Protein AF-A0A0F7S0I3-F1 (afdb_monomer_lite)

Radius of gyration: 19.39 Å; chains: 1; bounding box: 48×58×45 Å

Foldseek 3Di:
DDPVLVVVCVVPVDLVSVVVVLVVVLVCCCVPPPQNLQSVLSVVLNVVLVVVVQFDPPSLSSVLVCVLCVPDPPNHDSVSSNDDDPPSVCVRPPPPGTPDPDPPPPPPDDDDDDD

Secondary structure (DSSP, 8-state):
--HHHHHHHHH--SHHHHHHHHHHHHHHHHHH-S-HHHHHHHHHHHHHHHHHHHHS-HHHHHHHHHHHHHHHTTT--HHHHHS--HHHHHHHHTT--PPP---------------

Structure (mmCIF, N/CA/C/O backbone):
data_AF-A0A0F7S0I3-F1
#
_entry.id   AF-A0A0F7S0I3-F1
#
loop_
_atom_site.group_PDB
_atom_site.id
_atom_site.type_symbol
_atom_site.label_atom_id
_atom_site.label_alt_id
_atom_site.label_comp_id
_atom_site.label_asym_id
_atom_site.label_entity_id
_atom_site.label_seq_id
_atom_site.pdbx_PDB_ins_code
_atom_site.Cartn_x
_atom_site.Cartn_y
_atom_site.Cartn_z
_atom_site.occupancy
_atom_site.B_iso_or_equiv
_atom_site.auth_seq_id
_atom_site.auth_comp_id
_atom_site.auth_asym_id
_atom_site.auth_atom_id
_atom_site.pdbx_PDB_model_num
ATOM 1 N N . MET A 1 1 ? -7.786 -9.177 14.549 1.00 57.84 1 MET A N 1
ATOM 2 C CA . MET A 1 1 ? -6.491 -8.853 13.917 1.00 57.84 1 MET A CA 1
ATOM 3 C C . MET A 1 1 ? -5.613 -10.091 13.904 1.00 57.84 1 MET A C 1
ATOM 5 O O . MET A 1 1 ? -5.482 -10.731 14.942 1.00 57.84 1 MET A O 1
ATOM 9 N N . SER A 1 2 ? -5.059 -10.448 12.743 1.00 71.62 2 SER A N 1
ATOM 10 C CA . SER A 1 2 ? -4.074 -11.535 12.630 1.00 71.62 2 SER A CA 1
ATOM 11 C C . SER A 1 2 ? -2.770 -11.161 13.354 1.00 71.62 2 SER A C 1
ATOM 13 O O . SER A 1 2 ? -2.446 -9.977 13.475 1.00 71.62 2 SER A O 1
ATOM 15 N N . SER A 1 3 ? -2.004 -12.146 13.830 1.00 70.06 3 SER A N 1
ATOM 16 C CA . SER A 1 3 ? -0.735 -11.931 14.549 1.00 70.06 3 SER A CA 1
ATOM 17 C C . SER A 1 3 ? 0.305 -11.169 13.715 1.00 70.06 3 SER A C 1
ATOM 19 O O . SER A 1 3 ? 1.052 -10.353 14.256 1.00 70.06 3 SER A O 1
ATOM 21 N N . SER A 1 4 ? 0.305 -11.371 12.397 1.00 71.88 4 SER A N 1
ATOM 22 C CA . SER A 1 4 ? 1.140 -10.656 11.425 1.00 71.88 4 SER A CA 1
ATOM 23 C C . SER A 1 4 ? 0.785 -9.169 11.316 1.00 71.88 4 SER A C 1
ATOM 25 O O . SER A 1 4 ? 1.676 -8.322 11.302 1.00 71.88 4 SER A O 1
ATOM 27 N N . ASN A 1 5 ? -0.506 -8.830 11.320 1.00 81.00 5 ASN A N 1
ATOM 28 C CA . ASN A 1 5 ? -0.971 -7.441 11.234 1.00 81.00 5 ASN A CA 1
ATOM 29 C C . ASN A 1 5 ? -0.597 -6.661 12.498 1.00 81.00 5 ASN A C 1
ATOM 31 O O . ASN A 1 5 ? -0.179 -5.510 12.425 1.00 81.00 5 ASN A O 1
ATOM 35 N N . TRP A 1 6 ? -0.666 -7.319 13.659 1.00 80.25 6 TRP A N 1
ATOM 36 C CA . TRP A 1 6 ? -0.208 -6.749 14.924 1.00 80.25 6 TRP A CA 1
ATOM 37 C C . TRP A 1 6 ? 1.301 -6.465 14.927 1.00 80.25 6 TRP A C 1
ATOM 39 O O . TRP A 1 6 ? 1.737 -5.403 15.371 1.00 80.25 6 TRP A O 1
ATOM 49 N N . GLN A 1 7 ? 2.112 -7.393 14.414 1.00 85.88 7 GLN A N 1
ATOM 50 C CA . GLN A 1 7 ? 3.558 -7.189 14.291 1.00 85.88 7 GLN A CA 1
ATOM 51 C C . GLN A 1 7 ? 3.891 -6.044 13.329 1.00 85.88 7 GLN A C 1
ATOM 53 O O . GLN A 1 7 ? 4.748 -5.219 13.648 1.00 85.88 7 GLN A O 1
ATOM 58 N N . PHE A 1 8 ? 3.185 -5.955 12.198 1.00 85.12 8 PHE A N 1
ATOM 59 C CA . PHE A 1 8 ? 3.338 -4.844 11.263 1.00 85.12 8 PHE A CA 1
ATOM 60 C C . PHE A 1 8 ? 2.949 -3.514 11.909 1.00 85.12 8 PHE A C 1
ATOM 62 O O . PHE A 1 8 ? 3.732 -2.574 11.862 1.00 85.12 8 PHE A O 1
ATOM 69 N N . LEU A 1 9 ? 1.797 -3.444 12.584 1.00 87.25 9 LEU A N 1
ATOM 70 C CA . LEU A 1 9 ? 1.354 -2.245 13.299 1.00 87.25 9 LEU A CA 1
ATOM 71 C C . LEU A 1 9 ? 2.375 -1.801 14.354 1.00 87.25 9 LEU A C 1
ATOM 73 O O . LEU A 1 9 ? 2.617 -0.611 14.525 1.00 87.25 9 LEU A O 1
ATOM 77 N N . LYS A 1 10 ? 3.015 -2.750 15.043 1.00 89.56 10 LYS A N 1
ATOM 78 C CA . LYS A 1 10 ? 4.073 -2.449 16.014 1.00 89.56 10 LYS A CA 1
ATOM 79 C C . LYS A 1 10 ? 5.327 -1.866 15.351 1.00 89.56 10 LYS A C 1
ATOM 81 O O . LYS A 1 10 ? 5.956 -0.984 15.928 1.00 89.56 10 LYS A O 1
ATOM 86 N N . ALA A 1 11 ? 5.702 -2.364 14.175 1.00 90.38 11 ALA A N 1
ATOM 87 C CA . ALA A 1 11 ? 6.856 -1.876 13.418 1.00 90.38 11 ALA A CA 1
ATOM 88 C C . ALA A 1 11 ? 6.569 -0.555 12.681 1.00 90.38 11 ALA A C 1
ATOM 90 O O . ALA A 1 11 ? 7.461 0.273 12.515 1.00 90.38 11 ALA A O 1
ATOM 91 N N . VAL A 1 12 ? 5.317 -0.350 12.269 1.00 92.75 12 VAL A N 1
ATOM 92 C CA . VAL A 1 12 ? 4.837 0.798 11.498 1.00 92.75 12 VAL A CA 1
ATOM 93 C C . VAL A 1 12 ? 3.652 1.439 12.240 1.00 92.75 12 VAL A C 1
ATOM 95 O O . VAL A 1 12 ? 2.506 1.360 11.793 1.00 92.75 12 VAL A O 1
ATOM 98 N N . PRO A 1 13 ? 3.897 2.071 13.403 1.00 92.44 13 PRO A N 1
ATOM 99 C CA . PRO A 1 13 ? 2.832 2.562 14.280 1.00 92.44 13 PRO A CA 1
ATOM 100 C C . PRO A 1 13 ? 2.156 3.840 13.779 1.00 92.44 13 PRO A C 1
ATOM 102 O O . PRO A 1 13 ? 1.173 4.280 14.370 1.00 92.44 13 PRO A O 1
ATOM 105 N N . SER A 1 14 ? 2.670 4.457 12.713 1.00 94.06 14 SER A N 1
ATOM 106 C CA . SER A 1 14 ? 2.092 5.666 12.140 1.00 94.06 14 SER A CA 1
ATOM 107 C C . SER A 1 14 ? 2.244 5.710 10.626 1.00 94.06 14 SER A C 1
ATOM 109 O O . SER A 1 14 ? 3.179 5.143 10.052 1.00 94.06 14 SER A O 1
ATOM 111 N N . PHE A 1 15 ? 1.356 6.478 9.995 1.00 94.12 15 PHE A N 1
ATOM 112 C CA . PHE A 1 15 ? 1.434 6.775 8.571 1.00 94.12 15 PHE A CA 1
ATOM 113 C C . PHE A 1 15 ? 2.771 7.408 8.175 1.00 94.12 15 PHE A C 1
ATOM 115 O O . PHE A 1 15 ? 3.309 7.062 7.137 1.00 94.12 15 PHE A O 1
ATOM 122 N N . ASN A 1 16 ? 3.374 8.252 9.020 1.00 95.56 16 ASN A N 1
ATOM 123 C CA . ASN A 1 16 ? 4.675 8.854 8.712 1.00 95.56 16 ASN A CA 1
ATOM 124 C C . ASN A 1 16 ? 5.784 7.800 8.527 1.00 95.56 16 ASN A C 1
ATOM 126 O O . ASN A 1 16 ? 6.562 7.878 7.577 1.00 95.56 16 ASN A O 1
ATOM 130 N N . ILE A 1 17 ? 5.824 6.781 9.394 1.00 95.12 17 ILE A N 1
ATOM 131 C CA . ILE A 1 17 ? 6.792 5.683 9.269 1.00 95.12 17 ILE A CA 1
ATOM 132 C C . ILE A 1 17 ? 6.493 4.864 8.012 1.00 95.12 17 ILE A C 1
ATOM 134 O O . ILE A 1 17 ? 7.417 4.526 7.271 1.00 95.12 17 ILE A O 1
ATOM 138 N N . PHE A 1 18 ? 5.214 4.604 7.727 1.00 95.94 18 PHE A N 1
ATOM 139 C CA . PHE A 1 18 ? 4.810 3.966 6.476 1.00 95.94 18 PHE A CA 1
ATOM 140 C C . PHE A 1 18 ? 5.279 4.765 5.255 1.00 95.94 18 PHE A C 1
ATOM 142 O O . PHE A 1 18 ? 5.879 4.179 4.362 1.00 95.94 18 PHE A O 1
ATOM 149 N N . SER A 1 19 ? 5.089 6.086 5.226 1.00 96.50 19 SER A N 1
ATOM 150 C CA . SER A 1 19 ? 5.509 6.952 4.120 1.00 96.50 19 SER A CA 1
ATOM 151 C C . SER A 1 19 ? 7.006 6.869 3.851 1.00 96.50 19 SER A C 1
ATOM 153 O O . SER A 1 19 ? 7.414 6.780 2.692 1.00 96.50 19 SER A O 1
ATOM 155 N N . HIS A 1 20 ? 7.837 6.853 4.897 1.00 96.25 20 HIS A N 1
ATOM 156 C CA . HIS A 1 20 ? 9.281 6.686 4.731 1.00 96.25 20 HIS A CA 1
ATOM 157 C C . HIS A 1 20 ? 9.630 5.323 4.126 1.00 96.25 20 HIS A C 1
ATOM 159 O O . HIS A 1 20 ? 10.361 5.259 3.137 1.00 96.25 20 HIS A O 1
ATOM 165 N N . LEU A 1 21 ? 9.069 4.237 4.667 1.00 95.25 21 LEU A N 1
ATOM 166 C CA . LEU A 1 21 ? 9.306 2.885 4.154 1.00 95.25 21 LEU A CA 1
ATOM 167 C C . LEU A 1 21 ? 8.805 2.725 2.715 1.00 95.25 21 LEU A C 1
ATOM 169 O O . LEU A 1 21 ? 9.500 2.159 1.872 1.00 95.25 21 LEU A O 1
ATOM 173 N N . TRP A 1 22 ? 7.630 3.274 2.419 1.00 95.75 22 TRP A N 1
ATOM 174 C CA . TRP A 1 22 ? 7.033 3.236 1.094 1.00 95.75 22 TRP A CA 1
ATOM 175 C C . TRP A 1 22 ? 7.859 4.018 0.077 1.00 95.75 22 TRP A C 1
ATOM 177 O O . TRP A 1 22 ? 8.063 3.548 -1.035 1.00 95.75 22 TRP A O 1
ATOM 187 N N . THR A 1 23 ? 8.400 5.175 0.463 1.00 95.50 23 THR A N 1
ATOM 188 C CA . THR A 1 23 ? 9.276 5.974 -0.406 1.00 95.50 23 THR A CA 1
ATOM 189 C C . THR A 1 23 ? 10.556 5.216 -0.751 1.00 95.50 23 THR A C 1
ATOM 191 O O . THR A 1 23 ? 10.978 5.217 -1.909 1.00 95.50 23 THR A O 1
ATOM 194 N N . ILE A 1 24 ? 11.157 4.526 0.225 1.00 95.31 24 ILE A N 1
ATOM 195 C CA . ILE A 1 24 ? 12.336 3.679 -0.008 1.00 95.31 24 ILE A CA 1
ATOM 196 C C . ILE A 1 24 ? 11.980 2.549 -0.977 1.00 95.31 24 ILE A C 1
ATOM 198 O O . ILE A 1 24 ? 12.681 2.351 -1.968 1.00 95.31 24 ILE A O 1
ATOM 202 N N . TYR A 1 25 ? 10.871 1.846 -0.730 1.00 93.06 25 TYR A N 1
ATOM 203 C CA . TYR A 1 25 ? 10.396 0.773 -1.603 1.00 93.06 25 TYR A CA 1
ATOM 204 C C . TYR A 1 25 ? 10.132 1.263 -3.033 1.00 93.06 25 TYR A C 1
ATOM 206 O O . TYR A 1 25 ? 10.633 0.676 -3.988 1.00 93.06 25 TYR A O 1
ATOM 214 N N . LEU A 1 26 ? 9.419 2.381 -3.183 1.00 93.06 26 LEU A N 1
ATOM 215 C CA . LEU A 1 26 ? 9.129 3.001 -4.473 1.00 93.06 26 LEU A CA 1
ATOM 216 C C . LEU A 1 26 ? 10.418 3.368 -5.208 1.00 93.06 26 LEU A C 1
ATOM 218 O O . LEU A 1 26 ? 10.545 3.053 -6.386 1.00 93.06 26 LEU A O 1
ATOM 222 N N . THR A 1 27 ? 11.386 3.979 -4.521 1.00 93.44 27 THR A N 1
ATOM 223 C CA . THR A 1 27 ? 12.677 4.358 -5.116 1.00 93.44 27 THR A CA 1
ATOM 224 C C . THR A 1 27 ? 13.449 3.129 -5.597 1.00 93.44 27 THR A C 1
ATOM 226 O O . THR A 1 27 ? 13.959 3.134 -6.715 1.00 93.44 27 THR A O 1
ATOM 229 N N . LEU A 1 28 ? 13.481 2.055 -4.798 1.00 92.00 28 LEU A N 1
ATOM 230 C CA . LEU A 1 28 ? 14.102 0.785 -5.188 1.00 92.00 28 LEU A CA 1
ATOM 231 C C . LEU A 1 28 ? 13.416 0.175 -6.415 1.00 92.00 28 LEU A C 1
ATOM 233 O O . LEU A 1 28 ? 14.090 -0.280 -7.339 1.00 92.00 28 LEU A O 1
ATOM 237 N N . CYS A 1 29 ? 12.082 0.176 -6.454 1.00 89.25 29 CYS A N 1
ATOM 238 C CA . CYS A 1 29 ? 11.334 -0.307 -7.611 1.00 89.25 29 CYS A CA 1
ATOM 239 C C . CYS A 1 29 ? 11.584 0.559 -8.849 1.00 89.25 29 CYS A C 1
ATOM 241 O O . CYS A 1 29 ? 11.812 0.011 -9.921 1.00 89.25 29 CYS A O 1
ATOM 243 N N . ALA A 1 30 ? 11.607 1.883 -8.707 1.00 88.75 30 ALA A N 1
ATOM 244 C CA . ALA A 1 30 ? 11.860 2.811 -9.805 1.00 88.75 30 ALA A CA 1
ATOM 245 C C . ALA A 1 30 ? 13.278 2.673 -10.381 1.00 88.75 30 ALA A C 1
ATOM 247 O O . ALA A 1 30 ? 13.466 2.843 -11.580 1.00 88.75 30 ALA A O 1
ATOM 248 N N . SER A 1 31 ? 14.273 2.350 -9.549 1.00 89.25 31 SER A N 1
ATOM 249 C CA . SER A 1 31 ? 15.653 2.162 -10.009 1.00 89.25 31 SER A CA 1
ATOM 250 C C . SER A 1 31 ? 15.924 0.777 -10.597 1.00 89.25 31 SER A C 1
ATOM 252 O O . SER A 1 31 ? 16.884 0.616 -11.344 1.00 89.25 31 SER A O 1
ATOM 254 N N . SER A 1 32 ? 15.134 -0.230 -10.218 1.00 86.56 32 SER A N 1
ATOM 255 C CA . SER A 1 32 ? 15.420 -1.639 -10.536 1.00 86.56 32 SER A CA 1
ATOM 256 C C . SER A 1 32 ? 14.469 -2.234 -11.574 1.00 86.56 32 SER A C 1
ATOM 258 O O . SER A 1 32 ? 14.802 -3.238 -12.200 1.00 86.56 32 SER A O 1
ATOM 260 N N . SER A 1 33 ? 13.280 -1.652 -11.742 1.00 85.25 33 SER A N 1
ATOM 261 C CA . SER A 1 33 ? 12.267 -2.137 -12.675 1.00 85.25 33 SER A CA 1
ATOM 262 C C . SER A 1 33 ? 12.394 -1.441 -14.032 1.00 85.25 33 SER A C 1
ATOM 264 O O . SER A 1 33 ? 12.474 -0.214 -14.072 1.00 85.25 33 SER A O 1
ATOM 266 N N . PRO A 1 34 ? 12.337 -2.179 -15.154 1.00 84.88 34 PRO A N 1
ATOM 267 C CA . PRO A 1 34 ? 12.196 -1.577 -16.479 1.00 84.88 34 PRO A CA 1
ATOM 268 C C . PRO A 1 34 ? 10.772 -1.047 -16.740 1.00 84.88 34 PRO A C 1
ATOM 270 O O . PRO A 1 34 ? 10.545 -0.353 -17.728 1.00 84.88 34 PRO A O 1
ATOM 273 N N . ASP A 1 35 ? 9.808 -1.390 -15.880 1.00 87.38 35 ASP A N 1
ATOM 274 C CA . ASP A 1 35 ? 8.419 -0.940 -15.967 1.00 87.38 35 ASP A CA 1
ATOM 275 C C . ASP A 1 35 ? 8.258 0.435 -15.297 1.00 87.38 35 ASP A C 1
ATOM 277 O O . ASP A 1 35 ? 8.157 0.540 -14.071 1.00 87.38 35 ASP A O 1
ATOM 281 N N . TYR A 1 36 ? 8.233 1.494 -16.111 1.00 82.94 36 TYR A N 1
ATOM 282 C CA . TYR A 1 36 ? 8.035 2.871 -15.647 1.00 82.94 36 TYR A CA 1
ATOM 283 C C . TYR A 1 36 ? 6.648 3.108 -15.032 1.00 82.94 36 TYR A C 1
ATOM 285 O O . TYR A 1 36 ? 6.508 3.948 -14.137 1.00 82.94 36 TYR A O 1
ATOM 293 N N . ASP A 1 37 ? 5.634 2.347 -15.450 1.00 90.88 37 ASP A N 1
ATOM 294 C CA . ASP A 1 37 ? 4.275 2.484 -14.927 1.00 90.88 37 ASP A CA 1
ATOM 295 C C . 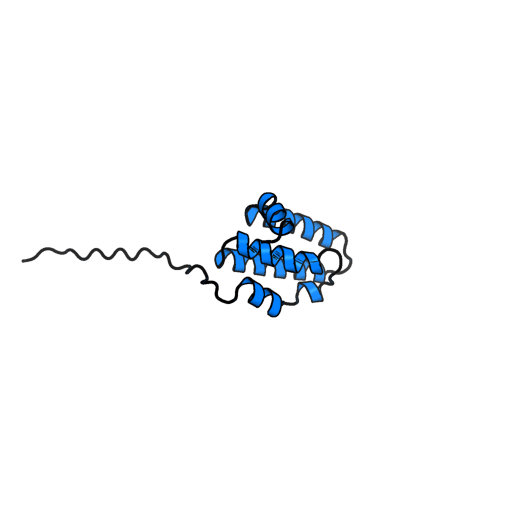ASP A 1 37 ? 4.158 1.914 -13.510 1.00 90.88 37 ASP A C 1
ATOM 297 O O . ASP A 1 37 ? 3.251 2.291 -12.757 1.00 90.88 37 ASP A O 1
A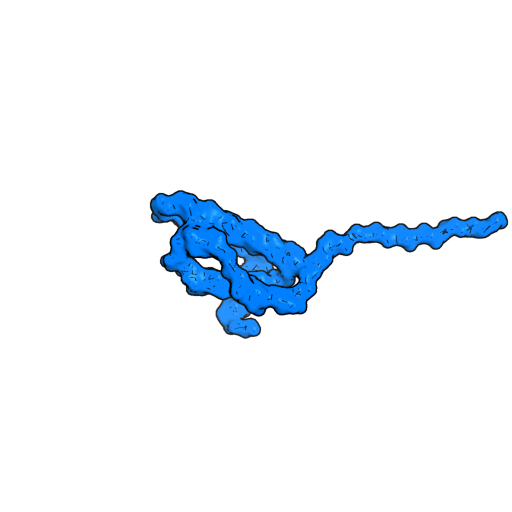TOM 301 N N . LEU A 1 38 ? 5.097 1.054 -13.097 1.00 89.31 38 LEU A N 1
ATOM 302 C CA . LEU A 1 38 ? 5.130 0.491 -11.751 1.00 89.31 38 LEU A CA 1
ATOM 303 C C . LEU A 1 38 ? 5.312 1.587 -10.700 1.00 89.31 38 LEU A C 1
ATOM 305 O O . LEU A 1 38 ? 4.551 1.640 -9.736 1.00 89.31 38 LEU A O 1
ATOM 309 N N . ALA A 1 39 ? 6.270 2.497 -10.895 1.00 90.25 39 ALA A N 1
ATOM 310 C CA . ALA A 1 39 ? 6.521 3.585 -9.951 1.00 90.25 39 ALA A CA 1
ATOM 311 C C . ALA A 1 39 ? 5.301 4.513 -9.817 1.00 90.25 39 ALA A C 1
ATOM 313 O O . ALA A 1 39 ? 4.913 4.886 -8.707 1.00 90.25 39 ALA A O 1
ATOM 314 N N . VAL A 1 40 ? 4.647 4.827 -10.940 1.00 92.12 40 VAL A N 1
ATOM 315 C CA . VAL A 1 40 ? 3.416 5.631 -10.966 1.00 92.12 40 VAL A CA 1
ATOM 316 C C . VAL A 1 40 ? 2.286 4.921 -10.220 1.00 92.12 40 VAL A C 1
ATOM 318 O O . VAL A 1 40 ? 1.581 5.536 -9.418 1.00 92.12 40 VAL A O 1
ATOM 321 N N . SER A 1 41 ? 2.123 3.620 -10.446 1.00 92.81 41 SER A N 1
ATOM 322 C CA . SER A 1 41 ? 1.063 2.816 -9.832 1.00 92.81 41 SER A CA 1
ATOM 323 C C . SER A 1 41 ? 1.265 2.650 -8.323 1.00 92.81 41 SER A C 1
ATOM 325 O O . SER A 1 41 ? 0.315 2.800 -7.555 1.00 92.81 41 SER A O 1
ATOM 327 N N . LEU A 1 42 ? 2.508 2.463 -7.872 1.00 93.19 42 LEU A N 1
ATOM 328 C CA . LEU A 1 42 ? 2.871 2.481 -6.450 1.00 93.19 42 LEU A CA 1
ATOM 329 C C . LEU A 1 42 ? 2.610 3.850 -5.804 1.00 93.19 42 LEU A C 1
ATOM 331 O O . LEU A 1 42 ? 2.167 3.920 -4.655 1.00 93.19 42 LEU A O 1
ATOM 335 N N . GLY A 1 43 ? 2.846 4.941 -6.537 1.00 93.75 43 GLY A N 1
ATOM 336 C CA . GLY A 1 43 ? 2.503 6.294 -6.099 1.00 93.75 43 GLY A CA 1
ATOM 337 C C . GLY A 1 43 ? 0.992 6.499 -5.946 1.00 93.75 43 GLY A C 1
ATOM 338 O O . GLY A 1 43 ? 0.540 7.071 -4.957 1.00 93.75 43 GLY A O 1
ATOM 339 N N . ARG A 1 44 ? 0.186 5.977 -6.878 1.00 93.38 44 ARG A N 1
ATOM 340 C CA . ARG A 1 44 ? -1.284 6.012 -6.778 1.00 93.38 44 ARG A CA 1
ATOM 341 C C . ARG A 1 44 ? -1.793 5.244 -5.564 1.00 93.38 44 ARG A C 1
ATOM 343 O O . ARG A 1 44 ? -2.645 5.757 -4.843 1.00 93.38 44 ARG A O 1
ATOM 350 N N . PHE A 1 45 ? -1.243 4.058 -5.308 1.00 93.81 45 PHE A N 1
ATOM 351 C CA . PHE A 1 45 ? -1.577 3.297 -4.109 1.00 93.81 45 PHE A CA 1
ATOM 352 C C . PHE A 1 45 ? -1.235 4.076 -2.830 1.00 93.81 45 PHE A C 1
ATOM 354 O O . PHE A 1 45 ? -2.065 4.168 -1.931 1.00 93.81 45 PHE A O 1
ATOM 361 N N . TYR A 1 46 ? -0.067 4.722 -2.771 1.00 95.19 46 TYR A N 1
ATOM 362 C CA . TYR A 1 46 ? 0.298 5.579 -1.639 1.00 95.19 46 TYR A CA 1
ATOM 363 C C . TYR A 1 46 ? -0.706 6.709 -1.392 1.00 95.19 46 TYR A C 1
ATOM 365 O O . TYR A 1 46 ? -1.136 6.909 -0.258 1.00 95.19 46 TYR A O 1
ATOM 373 N N . LEU A 1 47 ? -1.105 7.429 -2.445 1.00 95.00 47 LEU A N 1
ATOM 374 C CA . LEU A 1 47 ? -2.095 8.505 -2.335 1.00 95.00 47 LEU A CA 1
ATOM 375 C C . LEU A 1 47 ? -3.441 7.985 -1.826 1.00 95.00 47 LEU A C 1
ATOM 377 O O . LEU A 1 47 ? -4.094 8.643 -1.019 1.00 95.00 47 LEU A O 1
ATOM 381 N N . HIS A 1 48 ? -3.834 6.789 -2.255 1.00 93.81 48 HIS A N 1
ATOM 382 C CA . HIS A 1 48 ? -5.034 6.141 -1.750 1.00 93.81 48 HIS A CA 1
ATOM 383 C C . HIS A 1 48 ? -4.932 5.826 -0.247 1.00 93.81 48 HIS A C 1
ATOM 385 O O . HIS A 1 48 ? -5.857 6.139 0.501 1.00 93.81 48 HIS A O 1
ATOM 391 N N . ILE A 1 49 ? -3.799 5.295 0.225 1.00 94.44 49 ILE A N 1
ATOM 392 C CA . ILE A 1 49 ? -3.565 5.071 1.661 1.00 94.44 49 ILE A CA 1
ATOM 393 C C . ILE A 1 49 ? -3.559 6.386 2.450 1.00 94.44 49 ILE A C 1
ATOM 395 O O . ILE A 1 49 ? -4.114 6.433 3.546 1.00 94.44 49 ILE A O 1
ATOM 399 N N . ALA A 1 50 ? -2.974 7.453 1.898 1.00 94.62 50 ALA A N 1
ATOM 400 C CA . ALA A 1 50 ? -2.983 8.774 2.522 1.00 94.62 50 ALA A CA 1
ATOM 401 C C . ALA A 1 50 ? -4.419 9.273 2.745 1.00 94.62 50 ALA A C 1
ATOM 403 O O . ALA A 1 50 ? -4.761 9.676 3.853 1.00 94.62 50 ALA A O 1
ATOM 404 N N . ALA A 1 51 ? -5.277 9.148 1.728 1.00 93.31 51 ALA A N 1
ATOM 405 C CA . ALA A 1 51 ? -6.689 9.500 1.841 1.00 93.31 51 ALA A CA 1
ATOM 406 C C . ALA A 1 51 ? -7.425 8.634 2.879 1.00 93.31 51 ALA A C 1
ATOM 408 O O . ALA A 1 51 ? -8.202 9.149 3.678 1.00 93.31 51 ALA A O 1
ATOM 409 N N . LEU A 1 52 ? -7.166 7.322 2.917 1.00 92.19 52 LEU A N 1
ATOM 410 C CA . LEU A 1 52 ? -7.784 6.436 3.908 1.00 92.19 52 LEU A CA 1
ATOM 411 C C . LEU A 1 52 ? -7.357 6.763 5.342 1.00 92.19 52 LEU A C 1
ATOM 413 O O . LEU A 1 52 ? -8.185 6.694 6.243 1.00 92.19 52 LEU A O 1
ATOM 417 N N . GLN A 1 53 ? -6.100 7.146 5.561 1.00 93.06 53 GLN A N 1
ATOM 418 C CA . GLN A 1 53 ? -5.596 7.523 6.883 1.00 93.06 53 GLN A CA 1
ATOM 419 C C . GLN A 1 53 ? -6.245 8.795 7.441 1.00 93.06 53 GLN A C 1
ATOM 421 O O . GLN A 1 53 ? -6.333 8.959 8.657 1.00 93.06 53 GLN A O 1
ATOM 426 N N . GLU A 1 54 ? -6.701 9.705 6.584 1.00 92.31 54 GLU A N 1
ATOM 427 C CA . GLU A 1 54 ? -7.458 10.877 7.034 1.00 92.31 54 GLU A CA 1
ATOM 428 C C . GLU A 1 54 ? -8.876 10.504 7.489 1.00 92.31 54 GLU A C 1
ATOM 430 O O . GLU A 1 54 ? -9.449 11.160 8.359 1.00 92.31 54 GLU A O 1
ATO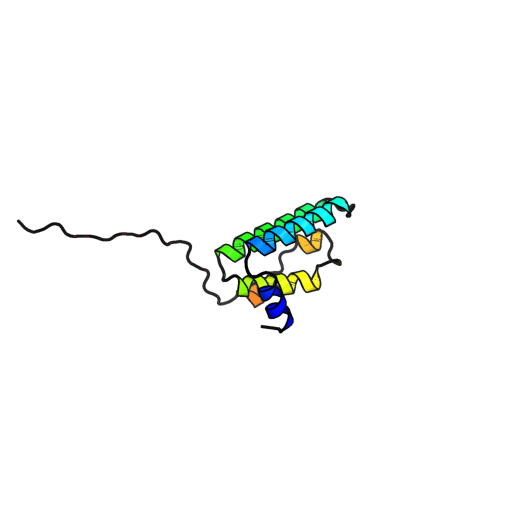M 435 N N . LEU A 1 55 ? -9.432 9.433 6.919 1.00 90.88 55 LEU A N 1
ATOM 436 C CA . LEU A 1 55 ? -10.817 9.017 7.121 1.00 90.88 55 LEU A CA 1
ATOM 437 C C . LEU A 1 55 ? -10.976 7.931 8.187 1.00 90.88 55 LEU A C 1
ATOM 439 O O . LEU A 1 55 ? -12.026 7.856 8.823 1.00 90.88 55 LEU A O 1
ATOM 443 N N . PHE A 1 56 ? -9.965 7.089 8.390 1.00 90.38 56 PHE A N 1
ATOM 444 C CA . PHE A 1 56 ? -10.058 5.899 9.227 1.00 90.38 56 PHE A CA 1
ATOM 445 C C . PHE A 1 56 ? -8.890 5.789 10.213 1.00 90.38 56 PHE A C 1
ATOM 447 O O . PHE A 1 56 ? -7.784 6.247 9.932 1.00 90.38 56 PHE A O 1
ATOM 454 N N . PRO A 1 57 ? -9.100 5.133 11.369 1.00 90.81 57 PRO A N 1
ATOM 455 C CA . PRO A 1 57 ? -8.027 4.839 12.309 1.00 90.81 57 PRO A CA 1
ATOM 456 C C . PRO A 1 57 ? -6.873 4.057 11.668 1.00 90.81 57 PRO A C 1
ATOM 458 O O . PRO A 1 57 ? -7.093 3.085 10.942 1.00 90.81 57 PRO A O 1
ATOM 461 N N . TRP A 1 58 ? -5.634 4.424 12.009 1.00 92.00 58 TRP A N 1
ATOM 462 C CA . TRP A 1 58 ? -4.428 3.834 11.414 1.00 92.00 58 TRP A CA 1
ATOM 463 C C . TRP A 1 58 ? -4.369 2.307 11.518 1.00 92.00 58 TRP A C 1
ATOM 465 O O . TRP A 1 58 ? -3.943 1.638 10.585 1.00 92.00 58 TRP A O 1
ATOM 475 N N . ASN A 1 59 ? -4.828 1.731 12.628 1.00 90.31 59 ASN A N 1
ATOM 476 C CA . ASN A 1 59 ? -4.858 0.281 12.815 1.00 90.31 59 ASN A CA 1
ATOM 477 C C . ASN A 1 59 ? -5.745 -0.426 11.772 1.00 90.31 59 ASN A C 1
ATOM 479 O O . ASN A 1 59 ? -5.391 -1.510 11.316 1.00 90.31 59 ASN A O 1
ATOM 483 N N . GLN A 1 60 ? -6.849 0.201 11.356 1.00 89.50 60 GLN A N 1
ATOM 484 C CA . GLN A 1 60 ? -7.720 -0.322 10.304 1.00 89.50 60 GLN A CA 1
ATOM 485 C C . GLN A 1 60 ? -7.070 -0.192 8.923 1.00 89.50 60 GLN A C 1
ATOM 487 O O . GLN A 1 60 ? -7.112 -1.114 8.110 1.00 89.50 60 GLN A O 1
ATOM 492 N N . VAL A 1 61 ? -6.425 0.949 8.677 1.00 92.19 61 VAL A N 1
ATOM 493 C CA . VAL A 1 61 ? -5.674 1.200 7.442 1.00 92.19 61 VAL A CA 1
ATOM 494 C C . VAL A 1 61 ? -4.518 0.206 7.308 1.00 92.19 61 VAL A C 1
ATOM 496 O O . VAL A 1 61 ? -4.277 -0.308 6.221 1.00 92.19 61 VAL A O 1
ATOM 499 N N . VAL A 1 62 ? -3.851 -0.144 8.410 1.00 92.81 62 VAL A N 1
ATOM 500 C CA . VAL A 1 62 ? -2.808 -1.176 8.446 1.00 92.81 62 VAL A CA 1
ATOM 501 C C . VAL A 1 62 ? -3.343 -2.547 8.051 1.00 92.81 62 VAL A C 1
ATOM 503 O O . VAL A 1 62 ? -2.694 -3.226 7.258 1.00 92.81 62 VAL A O 1
ATOM 506 N N . ASP A 1 63 ? -4.513 -2.952 8.547 1.00 90.69 63 ASP A N 1
ATOM 507 C CA . ASP A 1 63 ? -5.113 -4.229 8.147 1.00 90.69 63 ASP A CA 1
ATOM 508 C C . ASP A 1 63 ? -5.338 -4.286 6.626 1.00 90.69 63 ASP A C 1
ATOM 510 O O . ASP A 1 63 ? -5.010 -5.293 5.996 1.00 90.69 63 ASP A O 1
ATOM 514 N N . TYR A 1 64 ? -5.813 -3.187 6.034 1.00 91.81 64 TYR A N 1
ATOM 515 C CA . TYR A 1 64 ? -5.978 -3.056 4.586 1.00 91.81 64 TYR A CA 1
ATOM 516 C C . TYR A 1 64 ? -4.637 -3.076 3.831 1.00 91.81 64 TYR A C 1
ATOM 518 O O . TYR A 1 64 ? -4.485 -3.816 2.859 1.00 91.81 64 TYR A O 1
ATOM 526 N N . ILE A 1 65 ? -3.633 -2.320 4.296 1.00 92.38 65 ILE A N 1
ATOM 527 C CA . ILE A 1 65 ? -2.284 -2.308 3.703 1.00 92.38 65 ILE A CA 1
ATOM 528 C C . ILE A 1 65 ? -1.703 -3.722 3.679 1.00 92.38 65 ILE A C 1
ATOM 530 O O . ILE A 1 65 ? -1.172 -4.144 2.655 1.00 92.38 65 ILE A O 1
ATOM 534 N N . VAL A 1 66 ? -1.784 -4.457 4.792 1.00 91.56 66 VAL A N 1
ATOM 535 C CA . VAL A 1 66 ? -1.209 -5.804 4.888 1.00 91.56 66 VAL A CA 1
ATOM 536 C C . VAL A 1 66 ? -1.920 -6.775 3.948 1.00 91.56 66 VAL A C 1
ATOM 538 O O . VAL A 1 66 ? -1.236 -7.572 3.303 1.00 91.56 66 VAL A O 1
ATOM 541 N N . ALA A 1 67 ? -3.246 -6.692 3.815 1.00 90.62 67 ALA A N 1
ATOM 542 C CA . ALA A 1 67 ? -4.002 -7.512 2.869 1.00 90.62 67 ALA A CA 1
ATOM 543 C C . ALA A 1 67 ? -3.510 -7.300 1.426 1.00 90.62 67 ALA A C 1
ATOM 545 O O . ALA A 1 67 ? -3.038 -8.242 0.790 1.00 90.62 67 ALA A O 1
ATOM 546 N N . ILE A 1 68 ? -3.491 -6.047 0.958 1.00 90.25 68 ILE A N 1
ATOM 547 C CA . ILE A 1 68 ? -3.052 -5.707 -0.404 1.00 90.25 68 ILE A CA 1
ATOM 548 C C . ILE A 1 68 ? -1.576 -6.078 -0.630 1.00 90.25 68 ILE A C 1
ATOM 550 O O . ILE A 1 68 ? -1.210 -6.677 -1.643 1.00 90.25 68 ILE A O 1
ATOM 554 N N . CYS A 1 69 ? -0.701 -5.752 0.323 1.00 91.00 69 CYS A N 1
ATOM 555 C CA . CYS A 1 69 ? 0.731 -6.018 0.207 1.00 91.00 69 CYS A CA 1
ATOM 556 C C . CYS A 1 69 ? 1.060 -7.517 0.198 1.00 91.00 69 CYS A C 1
ATOM 558 O O . CYS A 1 69 ? 2.005 -7.914 -0.480 1.00 91.00 69 CYS A O 1
ATOM 560 N N . THR A 1 70 ? 0.294 -8.354 0.903 1.00 89.25 70 THR A N 1
ATOM 561 C CA . THR A 1 70 ? 0.502 -9.814 0.923 1.00 89.25 70 THR A CA 1
ATOM 562 C C . THR A 1 70 ? 0.316 -10.428 -0.467 1.00 89.25 70 THR A C 1
ATOM 564 O O . THR A 1 70 ? 1.053 -11.339 -0.857 1.00 89.25 70 THR A O 1
ATOM 567 N N . GLU A 1 71 ? -0.631 -9.901 -1.239 1.00 86.31 71 GLU A N 1
ATOM 568 C CA . GLU A 1 71 ? -0.911 -10.364 -2.597 1.00 86.31 71 GLU A CA 1
ATOM 569 C C . GLU A 1 71 ? 0.054 -9.760 -3.622 1.00 86.31 71 GLU A C 1
ATOM 571 O O . GLU A 1 71 ? 0.492 -10.447 -4.550 1.00 86.31 71 GLU A O 1
ATOM 576 N N . ARG A 1 72 ? 0.417 -8.483 -3.449 1.00 89.12 72 ARG A N 1
ATOM 577 C CA . ARG A 1 72 ? 1.061 -7.695 -4.508 1.00 89.12 72 ARG A CA 1
ATOM 578 C C . ARG A 1 72 ? 2.577 -7.535 -4.377 1.00 89.12 72 ARG A C 1
ATOM 580 O O . ARG A 1 72 ? 3.257 -7.431 -5.403 1.00 89.12 72 ARG A O 1
ATOM 587 N N . LEU A 1 73 ? 3.146 -7.528 -3.168 1.00 85.31 73 LEU A N 1
ATOM 588 C CA . LEU A 1 73 ? 4.582 -7.270 -2.993 1.00 85.31 73 LEU A CA 1
ATOM 589 C C . LEU A 1 73 ? 5.442 -8.307 -3.726 1.00 85.31 73 LEU A C 1
ATOM 591 O O . LEU A 1 73 ? 5.310 -9.513 -3.531 1.00 85.31 73 LEU A O 1
ATOM 595 N N . GLY A 1 74 ? 6.341 -7.807 -4.580 1.00 80.69 74 GLY A N 1
ATOM 596 C CA . GLY A 1 74 ? 7.299 -8.614 -5.343 1.00 80.69 74 GLY A CA 1
ATOM 597 C C . GLY A 1 74 ? 6.695 -9.481 -6.454 1.00 80.69 74 GLY A C 1
ATOM 598 O O . GLY A 1 74 ? 7.437 -10.220 -7.094 1.00 80.69 74 GLY A O 1
ATOM 599 N N . LYS A 1 75 ? 5.375 -9.414 -6.682 1.00 84.50 75 LYS A N 1
ATOM 600 C CA . LYS A 1 75 ? 4.654 -10.280 -7.635 1.00 84.50 75 LYS A CA 1
ATOM 601 C C . LYS A 1 75 ? 3.767 -9.508 -8.612 1.00 84.50 75 LYS A C 1
ATOM 603 O O . LYS A 1 75 ? 3.561 -9.960 -9.733 1.00 84.50 75 LYS A O 1
ATOM 608 N N . ALA A 1 76 ? 3.204 -8.380 -8.184 1.00 84.44 76 ALA A N 1
ATOM 609 C CA . ALA A 1 76 ? 2.232 -7.622 -8.962 1.00 84.44 76 ALA A CA 1
ATOM 610 C C . ALA A 1 76 ? 2.886 -6.726 -10.023 1.00 84.44 76 ALA A C 1
ATOM 612 O O . ALA A 1 76 ? 3.902 -6.080 -9.770 1.00 84.44 76 ALA A O 1
ATOM 613 N N . SER A 1 77 ? 2.242 -6.649 -11.190 1.00 85.50 77 SER A N 1
ATOM 614 C CA . SER A 1 77 ? 2.548 -5.679 -12.246 1.00 85.50 77 SER A CA 1
ATOM 615 C C . SER A 1 77 ? 2.059 -4.271 -11.885 1.00 85.50 77 SER A C 1
ATOM 617 O O . SER A 1 77 ? 1.272 -4.095 -10.948 1.00 85.50 77 SER A O 1
ATOM 619 N N . ALA A 1 78 ? 2.457 -3.265 -12.670 1.00 85.56 78 ALA A N 1
ATOM 620 C CA . ALA A 1 78 ? 1.909 -1.913 -12.568 1.00 85.56 78 ALA A CA 1
ATOM 621 C C . ALA A 1 78 ? 0.371 -1.892 -12.617 1.00 85.56 78 ALA A C 1
ATOM 623 O O . ALA A 1 78 ? -0.269 -1.264 -11.777 1.00 85.56 78 ALA A O 1
ATOM 624 N N . ALA A 1 79 ? -0.229 -2.644 -13.546 1.00 85.25 79 ALA A N 1
ATOM 625 C CA . ALA A 1 79 ? -1.682 -2.723 -13.700 1.00 85.25 79 ALA A CA 1
ATOM 626 C C . ALA A 1 79 ? -2.375 -3.248 -12.435 1.00 85.25 79 ALA A C 1
ATOM 628 O O . ALA A 1 79 ? -3.379 -2.681 -12.008 1.00 85.25 79 ALA A O 1
ATOM 629 N N . ASN A 1 80 ? -1.805 -4.276 -11.799 1.00 86.50 80 ASN A N 1
ATOM 630 C CA . ASN A 1 80 ? -2.325 -4.797 -10.538 1.00 86.50 80 ASN A CA 1
ATOM 631 C C . ASN A 1 80 ? -2.239 -3.732 -9.443 1.00 86.50 80 ASN A C 1
ATOM 633 O O . ASN A 1 80 ? -3.222 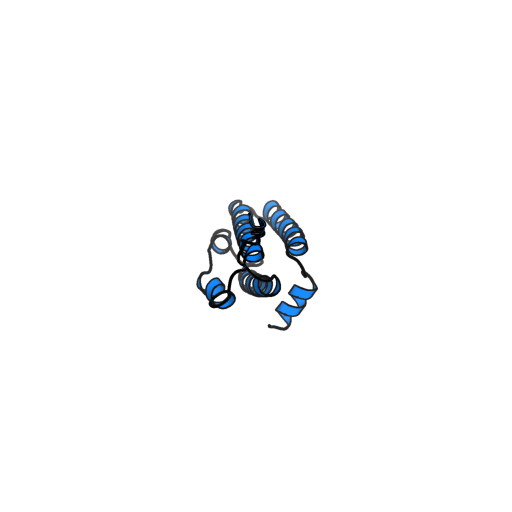-3.500 -8.756 1.00 86.50 80 ASN A O 1
ATOM 637 N N . TRP A 1 81 ? -1.112 -3.026 -9.312 1.00 88.31 81 TRP A N 1
ATOM 638 C CA . TRP A 1 81 ? -0.973 -1.936 -8.338 1.00 88.31 81 TRP A CA 1
ATOM 639 C C . TRP A 1 81 ? -1.928 -0.764 -8.583 1.00 88.31 81 TRP A C 1
ATOM 641 O O . TRP A 1 81 ? -2.421 -0.174 -7.623 1.00 88.31 81 TRP A O 1
ATOM 651 N N . ALA A 1 82 ? -2.209 -0.441 -9.845 1.00 85.56 82 ALA A N 1
ATOM 652 C CA . ALA A 1 82 ? -3.161 0.597 -10.225 1.00 85.56 82 ALA A CA 1
ATOM 653 C C . ALA A 1 82 ? -4.625 0.172 -10.027 1.00 85.56 82 ALA A C 1
ATOM 655 O O . ALA A 1 82 ? -5.504 1.034 -9.967 1.00 85.56 82 ALA A O 1
ATOM 656 N N . HIS A 1 83 ? -4.896 -1.132 -9.944 1.00 86.69 83 HIS A N 1
ATOM 657 C CA . HIS A 1 83 ? -6.239 -1.647 -9.744 1.00 86.69 83 HIS A CA 1
ATOM 658 C C . HIS A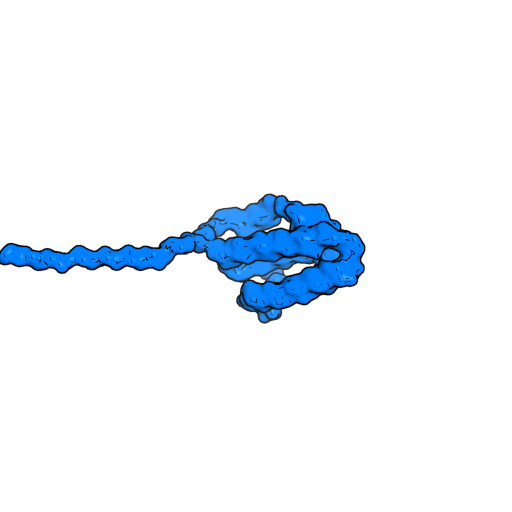 1 83 ? -6.716 -1.397 -8.310 1.00 86.69 83 HIS A C 1
ATOM 660 O O . HIS A 1 83 ? -6.014 -1.699 -7.338 1.00 86.69 83 HIS A O 1
ATOM 666 N N . PHE A 1 84 ? -7.927 -0.856 -8.196 1.00 83.56 84 PHE A N 1
ATOM 667 C CA . PHE A 1 84 ? -8.601 -0.632 -6.926 1.00 83.56 84 PHE A CA 1
ATOM 668 C C . PHE A 1 84 ? -9.477 -1.837 -6.567 1.00 83.56 84 PHE A C 1
ATOM 670 O O . PHE A 1 84 ? -10.499 -2.080 -7.213 1.00 83.56 84 PHE A O 1
ATOM 677 N N . ASP A 1 85 ? -9.088 -2.560 -5.516 1.00 83.06 85 ASP A N 1
ATOM 678 C CA . ASP A 1 85 ? -9.804 -3.747 -5.044 1.00 83.06 85 ASP A CA 1
ATOM 679 C C . ASP A 1 85 ? -11.017 -3.346 -4.199 1.00 83.06 85 ASP A C 1
ATOM 681 O O . ASP A 1 85 ? -10.943 -3.228 -2.973 1.00 83.06 85 ASP A O 1
ATOM 685 N N . ASN A 1 86 ? -12.160 -3.155 -4.859 1.00 80.88 86 ASN A N 1
ATOM 686 C CA . ASN A 1 86 ? -13.418 -2.822 -4.185 1.00 80.88 86 ASN A CA 1
ATOM 687 C C . ASN A 1 86 ? -13.802 -3.855 -3.114 1.00 80.88 86 ASN A C 1
ATOM 689 O O . ASN A 1 86 ? -14.293 -3.476 -2.056 1.00 80.88 86 ASN A O 1
ATOM 693 N N . GLU A 1 87 ? -13.572 -5.145 -3.362 1.00 81.12 87 GLU A N 1
ATOM 694 C CA . GLU A 1 87 ? -13.919 -6.211 -2.415 1.00 81.12 87 GLU A CA 1
ATOM 695 C C . GLU A 1 87 ? -13.081 -6.135 -1.135 1.00 81.12 87 GLU A C 1
ATOM 697 O O . GLU A 1 87 ? -13.624 -6.197 -0.029 1.00 81.12 87 GLU A O 1
ATOM 702 N N . VAL A 1 88 ? -11.770 -5.924 -1.272 1.00 80.06 88 VAL A N 1
ATOM 703 C CA . VAL A 1 88 ? -10.866 -5.754 -0.127 1.00 80.06 88 VAL A CA 1
ATOM 704 C C . VAL A 1 88 ? -11.210 -4.459 0.607 1.00 80.06 88 VAL A C 1
ATOM 706 O O . VAL A 1 88 ? -11.343 -4.451 1.829 1.00 80.06 88 VAL A O 1
ATOM 709 N N . HIS A 1 89 ? -11.456 -3.370 -0.120 1.00 83.44 89 HIS A N 1
ATOM 710 C CA . HIS A 1 89 ? -11.869 -2.107 0.482 1.00 83.44 89 HIS A CA 1
ATOM 711 C C . HIS A 1 89 ? -13.169 -2.248 1.292 1.00 83.44 89 HIS A C 1
ATOM 713 O O . HIS A 1 89 ? -13.232 -1.824 2.444 1.00 83.44 89 HIS A O 1
ATOM 719 N N . LEU A 1 90 ? -14.208 -2.869 0.729 1.00 82.56 90 LEU A N 1
ATOM 720 C CA . LEU A 1 90 ? -15.469 -3.100 1.436 1.00 82.56 90 LEU A CA 1
ATOM 721 C C . LEU A 1 90 ? -15.261 -4.002 2.654 1.00 82.56 90 LEU A C 1
ATOM 723 O O . LEU A 1 90 ? -15.700 -3.654 3.741 1.00 82.56 90 LEU A O 1
ATOM 727 N N . THR A 1 91 ? -14.509 -5.092 2.522 1.00 85.75 91 THR A N 1
ATOM 728 C CA . THR A 1 91 ? -14.226 -5.999 3.647 1.00 85.75 91 THR A CA 1
ATOM 729 C C . THR A 1 91 ? -13.592 -5.273 4.838 1.00 85.75 91 THR A C 1
ATOM 731 O O . THR A 1 91 ? -13.892 -5.588 5.989 1.00 85.75 91 THR A O 1
ATOM 734 N N . HIS A 1 92 ? -12.737 -4.282 4.575 1.00 82.69 92 HIS A N 1
ATOM 735 C CA . HIS A 1 92 ? -12.015 -3.558 5.616 1.00 82.69 92 HIS A CA 1
ATOM 736 C C . HIS A 1 92 ? -12.704 -2.276 6.098 1.00 82.69 92 HIS A C 1
ATOM 738 O O . HIS A 1 92 ? -12.443 -1.861 7.225 1.00 82.69 92 HIS A O 1
ATOM 744 N N . PHE A 1 93 ? -13.567 -1.644 5.303 1.00 85.12 93 PHE A N 1
ATOM 745 C CA . PHE A 1 93 ? -14.143 -0.338 5.653 1.00 85.12 93 PHE A CA 1
ATOM 746 C C . PHE A 1 93 ? -15.677 -0.300 5.679 1.00 85.12 93 PHE A C 1
ATOM 748 O O . PHE A 1 93 ? -16.257 0.683 6.144 1.00 85.12 93 PHE A O 1
ATOM 755 N N . GLN A 1 94 ? -16.366 -1.352 5.232 1.00 83.00 94 GLN A N 1
ATOM 756 C CA . GLN A 1 94 ? -17.827 -1.399 5.247 1.00 83.00 94 GLN A CA 1
ATOM 757 C C . GLN A 1 94 ? -18.364 -1.352 6.683 1.00 83.00 94 GLN A C 1
ATOM 759 O O . GLN A 1 94 ? -17.975 -2.132 7.547 1.00 83.00 94 GLN A O 1
ATOM 764 N N . GLY A 1 95 ? -19.287 -0.418 6.932 1.00 74.25 95 GLY A N 1
ATOM 765 C CA . GLY A 1 95 ? -19.909 -0.222 8.245 1.00 74.25 95 GLY A CA 1
ATOM 766 C C . GLY A 1 95 ? -19.079 0.601 9.235 1.00 74.25 95 GLY A C 1
ATOM 767 O O . GLY A 1 95 ? -19.565 0.873 10.333 1.00 74.25 95 GLY A O 1
ATOM 768 N N . LEU A 1 96 ? -17.872 1.042 8.864 1.00 77.19 96 LEU A N 1
ATOM 769 C CA . LEU A 1 96 ? -17.098 1.980 9.674 1.00 77.19 96 LEU A CA 1
ATOM 770 C C . LEU A 1 96 ? -17.564 3.415 9.428 1.00 77.19 96 LEU A C 1
ATOM 772 O O . LEU A 1 96 ? -17.774 3.842 8.294 1.00 77.19 96 LEU A O 1
ATOM 776 N N . VAL A 1 97 ? -17.700 4.174 10.513 1.00 73.06 97 VAL A N 1
ATOM 777 C CA . VAL A 1 97 ? -17.960 5.612 10.438 1.00 73.06 97 VAL A CA 1
ATOM 778 C C . VAL A 1 97 ? -16.631 6.300 10.147 1.00 73.06 97 VAL A C 1
ATOM 780 O O . VAL A 1 97 ? -15.727 6.271 10.982 1.00 73.06 97 VAL A O 1
ATOM 783 N N . ALA A 1 98 ? -16.509 6.897 8.961 1.00 74.00 98 ALA A N 1
ATOM 784 C CA . ALA A 1 98 ? -15.374 7.754 8.644 1.00 74.00 98 ALA A CA 1
ATOM 785 C C . ALA A 1 98 ? -15.314 8.920 9.643 1.00 74.00 98 ALA A C 1
ATOM 787 O O . ALA A 1 98 ? -16.349 9.459 10.049 1.00 74.00 98 ALA A O 1
ATOM 788 N N . HIS A 1 99 ? -14.112 9.325 10.045 1.00 73.62 99 HIS A N 1
ATOM 789 C CA . HIS A 1 99 ? -13.939 10.539 10.827 1.00 73.62 99 HIS A CA 1
ATOM 790 C C . HIS A 1 99 ? -14.516 11.725 10.048 1.00 73.62 99 HIS A C 1
ATOM 792 O O . HIS A 1 99 ? -14.115 11.992 8.919 1.00 73.62 99 HIS A O 1
ATOM 798 N N . ASN A 1 100 ? -15.465 12.446 10.652 1.00 51.75 100 ASN A N 1
ATOM 799 C CA . ASN A 1 100 ? -15.946 13.707 10.100 1.00 51.75 100 ASN A CA 1
ATOM 800 C C . ASN A 1 100 ? -14.781 14.709 10.119 1.00 51.75 100 ASN A C 1
ATOM 802 O O . ASN A 1 100 ? -14.346 15.078 11.213 1.00 51.75 100 ASN A O 1
ATOM 806 N N . PRO A 1 101 ? -14.316 15.240 8.975 1.00 51.88 101 PRO A N 1
ATOM 807 C CA . PRO A 1 101 ? -13.262 16.252 8.970 1.00 51.88 101 PRO A CA 1
ATOM 808 C C . PRO A 1 101 ? -13.762 17.641 9.425 1.00 51.88 101 PRO A C 1
ATOM 810 O O . PRO A 1 101 ? -13.117 18.651 9.163 1.00 51.88 101 PRO A O 1
ATOM 813 N N . SER A 1 102 ? -14.907 17.738 10.115 1.00 48.97 102 SER A N 1
ATOM 814 C CA . SER A 1 102 ? -15.494 19.011 10.546 1.00 48.97 102 SER A CA 1
ATOM 815 C C . SER A 1 102 ? -15.443 19.168 12.064 1.00 48.97 102 SER A C 1
ATOM 817 O O . SER A 1 102 ? -16.382 18.854 12.789 1.00 48.97 102 SER A O 1
ATOM 819 N N . GLY A 1 103 ? -14.304 19.678 12.527 1.00 46.31 103 GLY A N 1
ATOM 820 C CA . GLY A 1 103 ? -14.116 20.271 13.848 1.00 46.31 103 GLY A CA 1
ATOM 821 C C . GLY A 1 103 ? -13.966 21.790 13.755 1.00 46.31 103 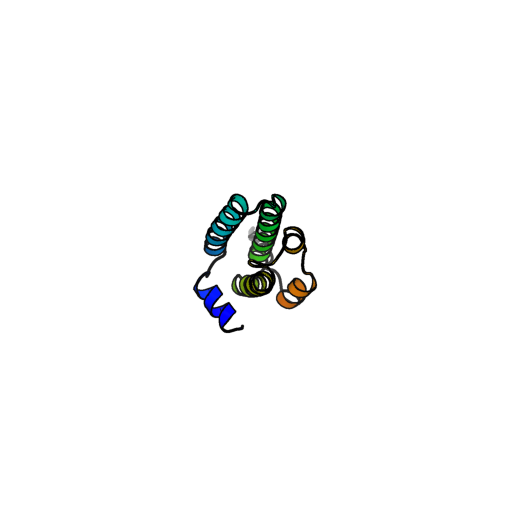GLY A C 1
ATOM 822 O O . GLY A 1 103 ? -13.076 22.359 14.380 1.00 46.31 103 GLY A O 1
ATOM 823 N N . SER A 1 104 ? -14.785 22.463 12.942 1.00 43.16 104 SER A N 1
ATOM 824 C CA . SER A 1 104 ? -14.916 23.921 13.003 1.00 43.16 104 SER A CA 1
ATOM 825 C C . SER A 1 104 ? -15.682 24.264 14.278 1.00 43.16 104 SER A C 1
ATOM 827 O O . SER A 1 104 ? -16.893 24.066 14.345 1.00 43.16 104 SER A O 1
ATOM 829 N N . ASN A 1 105 ? -14.977 24.751 15.299 1.00 44.75 105 ASN A N 1
ATOM 830 C CA . ASN A 1 105 ? -15.563 25.310 16.516 1.00 44.75 105 ASN A CA 1
ATOM 831 C C . ASN A 1 105 ? -16.573 26.419 16.166 1.00 44.75 105 ASN A C 1
ATOM 833 O O . ASN A 1 105 ? -16.207 27.588 16.042 1.00 44.75 105 ASN A O 1
ATOM 837 N N . VAL A 1 106 ? -17.857 26.080 16.043 1.00 45.22 106 VAL A N 1
ATOM 838 C CA . VAL A 1 106 ? -18.937 27.065 16.122 1.00 45.22 106 VAL A CA 1
ATOM 839 C C . VAL A 1 106 ? -19.108 27.384 17.601 1.00 45.22 106 VAL A C 1
ATOM 841 O O . VAL A 1 106 ? -19.855 26.729 18.323 1.00 45.22 106 VAL A O 1
ATOM 844 N N . ALA A 1 107 ? -18.362 28.383 18.069 1.00 44.78 107 ALA A N 1
ATOM 845 C CA . ALA A 1 107 ? -18.596 29.004 19.361 1.00 44.78 107 ALA A CA 1
ATOM 846 C C . ALA A 1 107 ? -19.940 29.748 19.312 1.00 44.78 107 ALA A C 1
ATOM 848 O O . ALA A 1 107 ? -20.016 30.934 18.999 1.00 44.78 107 ALA A O 1
ATOM 849 N N . SER A 1 108 ? -21.026 29.042 19.616 1.00 49.50 108 SER A N 1
ATOM 850 C CA . SER A 1 108 ? -22.297 29.654 19.979 1.00 49.50 108 SER A CA 1
ATOM 851 C C . SER A 1 108 ? -22.148 30.292 21.360 1.00 49.50 108 SER A C 1
ATOM 853 O O . SER A 1 108 ? -22.298 29.616 22.377 1.00 49.50 108 SER A O 1
ATOM 855 N N . ASN A 1 109 ? -21.853 31.590 21.413 1.00 40.34 109 ASN A N 1
ATOM 856 C CA . ASN A 1 109 ? -22.035 32.370 22.633 1.00 40.34 109 ASN A CA 1
ATOM 857 C C . ASN A 1 109 ? -23.024 33.510 22.375 1.00 40.34 109 ASN A C 1
ATOM 859 O O . ASN A 1 109 ? -22.659 34.665 22.166 1.00 40.34 109 ASN A O 1
ATOM 863 N N . SER A 1 110 ? -24.309 33.156 22.380 1.00 54.31 110 SER A N 1
ATOM 864 C CA . SER A 1 110 ? -25.395 34.116 22.556 1.00 54.31 110 SER A CA 1
ATOM 865 C C . SER A 1 110 ? -25.411 34.577 24.009 1.00 54.31 110 SER A C 1
ATOM 867 O O . SER A 1 110 ? -25.888 33.858 24.885 1.00 54.31 110 SER A O 1
ATOM 869 N N . LYS A 1 111 ? -24.929 35.793 24.280 1.00 47.81 111 LYS A N 1
ATOM 870 C CA . LYS A 1 111 ? -25.296 36.518 25.502 1.00 47.81 111 LYS A CA 1
ATOM 871 C C . LYS A 1 111 ? -25.172 38.026 25.291 1.00 47.81 111 LYS A C 1
ATOM 873 O O . LYS A 1 111 ? -24.099 38.602 25.435 1.00 47.81 111 LYS A O 1
ATOM 878 N N . ARG A 1 112 ? -26.291 38.670 24.951 1.00 52.44 112 ARG A N 1
ATOM 879 C CA . ARG A 1 112 ? -26.473 40.122 25.081 1.00 52.44 112 ARG A CA 1
ATOM 880 C C . ARG A 1 112 ? -27.492 40.353 26.214 1.00 52.44 112 ARG A C 1
ATOM 882 O O . ARG A 1 112 ? -28.535 39.699 26.172 1.00 52.44 112 ARG A O 1
ATOM 889 N N . PRO A 1 113 ? -27.195 41.173 27.240 1.00 54.84 113 PRO A N 1
ATOM 890 C CA . PRO A 1 113 ? -28.098 41.374 28.372 1.00 54.84 113 PRO A CA 1
ATOM 891 C C . PRO A 1 113 ? -29.264 42.338 28.050 1.00 54.84 113 PRO A C 1
ATOM 893 O O . PRO A 1 113 ? -29.192 43.042 27.040 1.00 54.84 113 PRO A O 1
ATOM 896 N N . PRO A 1 114 ? -30.339 42.313 28.870 1.00 56.56 114 PRO A N 1
ATOM 897 C CA . PRO A 1 114 ? -31.632 42.972 28.621 1.00 56.56 114 PRO A CA 1
ATOM 898 C C . PRO A 1 114 ? -31.652 44.454 29.111 1.00 56.56 114 PRO A C 1
ATOM 900 O O . PRO A 1 114 ? -30.606 44.922 29.560 1.00 56.56 114 PRO A O 1
ATOM 903 N N . PRO A 1 115 ? -32.779 45.189 28.942 1.00 56.66 115 PRO A N 1
ATOM 904 C CA . PRO A 1 115 ? -32.849 46.581 28.466 1.00 56.66 115 PRO A CA 1
ATOM 905 C C . PRO A 1 115 ? -32.397 47.668 29.444 1.00 56.66 115 PRO A C 1
ATOM 907 O O . PRO A 1 115 ? -32.527 47.470 30.672 1.00 56.66 115 PRO A O 1
#

Organism: NCBI:txid49012

Sequence (115 aa):
MSSSNWQFLKAVPSFNIFSHLWTIYLTLCASSSPDYDLAVSLGRFYLHIAALQELFPWNQVVDYIVAICTERLGKASAANWAHFDNEVHLTHFQGLVAHNPSGSNVASNSKRPPP

pLDDT: mean 82.5, std 14.9, range [40.34, 96.5]